Protein AF-A0A9D5JLR9-F1 (afdb_monomer)

Solvent-accessible surface area (backbone atoms only — not comparable to full-atom values): 9724 Å² total; per-residue (Å²): 129,90,72,79,65,44,68,52,80,47,62,41,35,60,45,77,40,74,95,49,73,50,48,48,38,74,47,44,70,32,32,26,27,43,39,32,8,24,32,33,27,11,55,4,11,27,29,30,34,36,58,43,24,14,79,41,60,93,53,70,42,92,80,43,27,48,36,36,24,12,29,40,39,39,22,76,48,34,69,52,40,92,77,28,35,59,69,26,44,50,37,20,46,67,71,28,49,94,35,45,38,73,82,63,64,74,42,51,43,96,75,56,25,49,28,70,49,43,68,69,38,55,35,53,80,64,86,70,75,79,75,60,97,79,59,71,95,60,78,69,57,55,83,82,67,39,78,52,78,47,31,26,52,36,79,40,94,85,65,60,88,65,61,93,76,63,76,74,81,50,93,84,52,69,134

Sequence (175 aa):
VGGGLSNPYIANFTLVGTGDEGPGIRVRDGAIGTWLNGVVTSDGACLDYQPTAGDGIEGLESRSDPEFWSVLFDCAGGLLTSGSDRTTALAAVNSASANNETEEANTLVNGFFRGRAERGVRATPIPLPPPPANAPASPPDTALEGGLDYIGAVENASDTWWQGWTYGLENSDSE

Nearest PDB structures (foldseek):
  4xlc-assembly1_A  TM=4.650E-01  e=6.342E+00  Enterobacteria phage HK620

Secondary structure (DSSP, 8-state):
--PPPB--EEEEEEEEE-SS---SEEEEETB--EEEEEEEEESS-SEEEEEEEETS-SS--TTTS-EEEEEEEEETT-SB-TTS-HHHHHHHHHTSSTT-BSSSPP--BTTTB--HHHHHSPPPPP-PPPPPTT--SPPP-TTTTS---SSSSB-STT--TTTTTSSSSSTT---

Structure (mmCIF, N/CA/C/O backbone):
data_AF-A0A9D5JLR9-F1
#
_entry.id   AF-A0A9D5JLR9-F1
#
loop_
_atom_site.group_PDB
_atom_site.id
_atom_site.type_symbol
_atom_site.label_atom_id
_atom_site.label_alt_id
_atom_site.label_comp_id
_atom_site.label_asym_id
_atom_site.label_entity_id
_atom_site.label_seq_id
_atom_site.pdbx_PDB_ins_code
_atom_site.Cartn_x
_atom_site.Cartn_y
_atom_site.Cartn_z
_atom_site.occupancy
_atom_site.B_iso_or_equiv
_atom_site.auth_seq_id
_atom_site.auth_comp_id
_atom_site.auth_asym_id
_atom_site.auth_atom_id
_atom_site.pdbx_PDB_model_num
ATOM 1 N N . VAL A 1 1 ? 1.151 2.790 -28.818 1.00 41.03 1 VAL A N 1
ATOM 2 C CA . VAL A 1 1 ? -0.319 2.911 -28.970 1.00 41.03 1 VAL A CA 1
ATOM 3 C C . VAL A 1 1 ? -0.789 3.600 -27.705 1.00 41.03 1 VAL A C 1
ATOM 5 O O . VAL A 1 1 ? -0.507 3.072 -26.644 1.00 41.03 1 VAL A O 1
ATOM 8 N N . GLY A 1 2 ? -1.321 4.820 -27.796 1.00 48.53 2 GLY A N 1
ATOM 9 C CA . GLY A 1 2 ? -1.634 5.650 -26.627 1.00 48.53 2 GLY A CA 1
ATOM 10 C C . GLY A 1 2 ? -2.905 5.187 -25.920 1.00 48.53 2 GLY A C 1
ATOM 11 O O . GLY A 1 2 ? -3.985 5.687 -26.225 1.00 48.53 2 GLY A O 1
ATOM 12 N N . GLY A 1 3 ? -2.777 4.221 -25.012 1.00 54.69 3 GLY A N 1
ATOM 13 C CA . GLY A 1 3 ? -3.763 4.019 -23.954 1.00 54.69 3 GLY A CA 1
ATOM 14 C C . GLY A 1 3 ? -3.626 5.163 -22.953 1.00 54.69 3 GLY A C 1
ATOM 15 O O . GLY A 1 3 ? -2.509 5.527 -22.598 1.00 54.69 3 GLY A O 1
ATOM 16 N N . GLY A 1 4 ? -4.736 5.790 -22.564 1.00 66.06 4 GLY A N 1
ATOM 17 C CA . GLY A 1 4 ? -4.697 6.833 -21.541 1.00 66.06 4 GLY A CA 1
ATOM 18 C C . GLY A 1 4 ? -4.132 6.263 -20.243 1.00 66.06 4 GLY A C 1
ATOM 19 O O . GLY A 1 4 ? -4.564 5.195 -19.813 1.00 66.06 4 GLY A O 1
ATOM 20 N N . LEU A 1 5 ? -3.170 6.965 -19.645 1.00 77.31 5 LEU A N 1
ATOM 21 C CA . LEU A 1 5 ? -2.644 6.598 -18.337 1.00 77.31 5 LEU A CA 1
ATOM 22 C C . LEU A 1 5 ? -3.772 6.685 -17.302 1.00 77.31 5 LEU A C 1
ATOM 24 O O . LEU A 1 5 ? -4.541 7.651 -17.272 1.00 77.31 5 LEU A O 1
ATOM 28 N N . SER A 1 6 ? -3.875 5.671 -16.453 1.00 84.75 6 SER A N 1
ATOM 29 C CA . SER A 1 6 ? -4.732 5.694 -15.276 1.00 84.75 6 SER A CA 1
ATOM 30 C C . SER A 1 6 ? -3.991 6.384 -14.133 1.00 84.75 6 SER A C 1
ATOM 32 O O . SER A 1 6 ? -2.947 5.919 -13.685 1.00 84.75 6 SER A O 1
ATOM 34 N N . ASN A 1 7 ? -4.536 7.508 -13.668 1.00 86.00 7 ASN A N 1
ATOM 35 C CA . ASN A 1 7 ? -3.954 8.311 -12.592 1.00 86.00 7 ASN A CA 1
ATOM 36 C C . ASN A 1 7 ? -4.928 8.438 -11.410 1.00 86.00 7 ASN A C 1
ATOM 38 O O . ASN A 1 7 ? -5.525 9.502 -11.216 1.00 86.00 7 ASN A O 1
ATOM 42 N N . PRO A 1 8 ? -5.191 7.342 -10.676 1.00 84.62 8 PRO A N 1
ATOM 43 C CA . PRO A 1 8 ? -5.996 7.424 -9.472 1.00 84.62 8 PRO A CA 1
ATOM 44 C C . PRO A 1 8 ? -5.201 8.074 -8.334 1.00 84.62 8 PRO A C 1
ATOM 46 O O . PRO A 1 8 ? -4.010 7.822 -8.163 1.00 84.62 8 PRO A O 1
ATOM 49 N N . TYR A 1 9 ? -5.905 8.847 -7.513 1.00 84.25 9 TYR A N 1
ATOM 50 C CA . TYR A 1 9 ? -5.461 9.193 -6.169 1.00 84.25 9 TYR A CA 1
ATOM 51 C C . TYR A 1 9 ? -6.180 8.269 -5.197 1.00 84.25 9 TYR A C 1
ATOM 53 O O . TYR A 1 9 ? -7.409 8.273 -5.139 1.00 84.25 9 TYR A O 1
ATOM 61 N N . ILE A 1 10 ? -5.419 7.457 -4.472 1.00 87.56 10 ILE A N 1
ATOM 62 C CA . ILE A 1 10 ? -5.950 6.519 -3.483 1.00 87.56 10 ILE A CA 1
ATOM 63 C C . ILE A 1 10 ? -5.374 6.931 -2.142 1.00 87.56 10 ILE A C 1
ATOM 65 O O . ILE A 1 10 ? -4.158 6.961 -1.983 1.00 87.56 10 ILE A O 1
ATOM 69 N N . ALA A 1 11 ? -6.234 7.276 -1.192 1.00 88.19 11 ALA A N 1
ATOM 70 C CA . ALA A 1 11 ? -5.821 7.748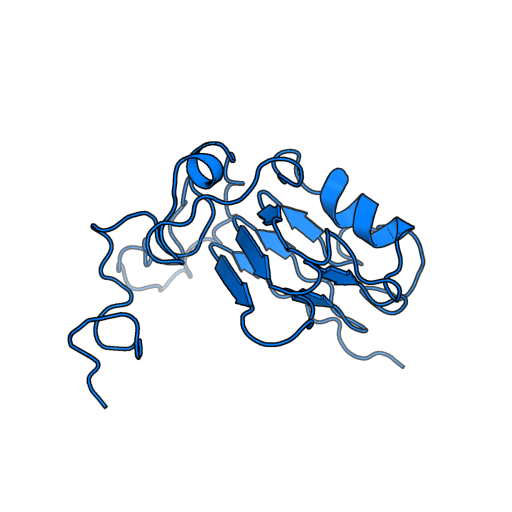 0.118 1.00 88.19 11 ALA A CA 1
ATOM 71 C C . ALA A 1 11 ? -6.560 7.003 1.231 1.00 88.19 11 ALA A C 1
ATOM 73 O O . ALA A 1 11 ? -7.665 6.519 0.998 1.00 88.19 11 ALA A O 1
ATOM 74 N N . ASN A 1 12 ? -5.950 6.925 2.418 1.00 89.31 12 ASN A N 1
ATOM 75 C CA . ASN A 1 12 ? -6.559 6.365 3.630 1.00 89.31 12 ASN A CA 1
ATOM 76 C C . ASN A 1 12 ? -7.120 4.963 3.404 1.00 89.31 12 ASN A C 1
ATOM 78 O O . ASN A 1 12 ? -8.314 4.702 3.512 1.00 89.31 12 ASN A O 1
ATOM 82 N N . PHE A 1 13 ? -6.218 4.050 3.062 1.00 91.81 13 PHE A N 1
ATOM 83 C CA . PHE A 1 13 ? -6.560 2.675 2.735 1.00 91.81 13 PHE A CA 1
ATOM 84 C C . PHE A 1 13 ? -5.894 1.690 3.693 1.00 91.81 13 PHE A C 1
ATOM 86 O O . PHE A 1 13 ? -4.776 1.905 4.156 1.00 91.81 13 PHE A O 1
ATOM 93 N N . THR A 1 14 ? -6.566 0.569 3.935 1.00 94.19 14 THR A N 1
ATOM 94 C CA . THR A 1 14 ? -5.988 -0.609 4.584 1.00 94.19 14 THR A CA 1
ATOM 95 C C . THR A 1 14 ? -6.255 -1.798 3.670 1.00 94.19 14 THR A C 1
ATOM 97 O O . THR A 1 14 ? -7.411 -2.150 3.444 1.00 94.19 14 THR A O 1
ATOM 100 N N . LEU A 1 15 ? -5.200 -2.383 3.105 1.00 95.25 15 LEU A N 1
ATOM 101 C CA . LEU A 1 15 ? -5.278 -3.572 2.258 1.00 95.25 15 LEU A CA 1
ATOM 102 C C . LEU A 1 15 ? -4.748 -4.772 3.036 1.00 95.25 15 LEU A C 1
ATOM 104 O O . LEU A 1 15 ? -3.609 -4.752 3.501 1.00 95.25 15 LEU A O 1
ATOM 108 N N . VAL A 1 16 ? -5.587 -5.798 3.159 1.00 92.88 16 VAL A N 1
ATOM 109 C CA . VAL A 1 16 ? -5.295 -7.033 3.892 1.00 92.88 16 VAL A CA 1
ATOM 110 C C . VAL A 1 16 ? -5.517 -8.211 2.949 1.00 92.88 16 VAL A C 1
ATOM 112 O O . VAL A 1 16 ? -6.652 -8.521 2.592 1.00 92.88 16 VAL A O 1
ATOM 115 N N . GLY A 1 17 ? -4.433 -8.846 2.513 1.00 90.50 17 GLY A N 1
ATOM 116 C CA . GLY A 1 17 ? -4.467 -10.086 1.740 1.00 90.50 17 GLY A CA 1
ATOM 117 C C . GLY A 1 17 ? -4.348 -11.302 2.656 1.00 90.50 17 GLY A C 1
ATOM 118 O O . GLY A 1 17 ? -3.388 -11.398 3.413 1.00 90.50 17 GLY A O 1
ATOM 119 N N . THR A 1 18 ? -5.299 -12.237 2.587 1.00 84.94 18 THR A N 1
ATOM 120 C CA . THR A 1 18 ? -5.230 -13.512 3.326 1.00 84.94 18 THR A CA 1
ATOM 121 C C . THR A 1 18 ? -5.498 -14.687 2.391 1.00 84.94 18 THR A C 1
ATOM 123 O O . THR A 1 18 ? -6.277 -14.563 1.446 1.00 84.94 18 THR A O 1
ATOM 126 N N . GLY A 1 19 ? -4.874 -15.833 2.656 1.00 72.19 19 GLY A N 1
ATOM 127 C CA . GLY A 1 19 ? -5.240 -17.124 2.063 1.00 72.19 19 GLY A CA 1
ATOM 128 C C . GLY A 1 19 ? -4.595 -17.474 0.717 1.00 72.19 19 GLY A C 1
ATOM 129 O O . GLY A 1 19 ? -4.644 -18.643 0.347 1.00 72.19 19 GLY A O 1
ATOM 130 N N . ASP A 1 20 ? -3.945 -16.526 0.037 1.00 72.56 20 ASP A N 1
ATOM 131 C CA . ASP A 1 20 ? -3.171 -16.742 -1.195 1.00 72.56 20 ASP A CA 1
ATOM 132 C C . ASP A 1 20 ? -1.837 -15.970 -1.136 1.00 72.56 20 ASP A C 1
ATOM 134 O O . ASP A 1 20 ? -1.781 -14.853 -0.625 1.00 72.56 20 ASP A O 1
ATOM 138 N N . GLU A 1 21 ? -0.766 -16.501 -1.743 1.00 77.31 21 GLU A N 1
ATOM 139 C CA . GLU A 1 21 ? 0.563 -15.846 -1.830 1.00 77.31 21 GLU A CA 1
ATOM 140 C C . GLU A 1 21 ? 0.596 -14.632 -2.801 1.00 77.31 21 GLU A C 1
ATOM 142 O O . GLU A 1 21 ? 1.652 -14.223 -3.295 1.00 77.31 21 GLU A O 1
ATOM 147 N N . GLY A 1 22 ? -0.565 -14.058 -3.131 1.00 87.56 22 GLY A N 1
ATOM 148 C CA . GLY A 1 22 ? -0.695 -12.923 -4.044 1.00 87.56 22 GLY A CA 1
ATOM 149 C C . GLY A 1 22 ? -0.170 -11.605 -3.454 1.00 87.56 22 GLY A C 1
ATOM 150 O O . GLY A 1 22 ? -0.170 -11.414 -2.235 1.00 87.56 22 GLY A O 1
ATOM 151 N N . PRO A 1 23 ? 0.284 -10.663 -4.304 1.00 93.94 23 PRO A N 1
ATOM 152 C CA . PRO A 1 23 ? 0.782 -9.387 -3.822 1.00 93.94 23 PRO A CA 1
ATOM 153 C C . PRO A 1 23 ? -0.352 -8.510 -3.269 1.00 93.94 23 PRO A C 1
ATOM 155 O O . PRO A 1 23 ? -1.440 -8.492 -3.844 1.00 93.94 23 PRO A O 1
ATOM 158 N N . GLY A 1 24 ? -0.082 -7.737 -2.213 1.00 94.50 24 GLY A N 1
ATOM 159 C CA . GLY A 1 24 ? -1.049 -6.790 -1.637 1.00 94.50 24 GLY A CA 1
ATOM 160 C C . GLY A 1 24 ? -1.495 -5.712 -2.633 1.00 94.50 24 GLY A C 1
ATOM 161 O O . GLY A 1 24 ? -2.673 -5.368 -2.706 1.00 94.50 24 GLY A O 1
ATOM 162 N N . ILE A 1 25 ? -0.568 -5.222 -3.457 1.00 94.75 25 ILE A N 1
ATOM 163 C CA . ILE A 1 25 ? -0.831 -4.316 -4.577 1.00 94.75 25 ILE A CA 1
ATOM 164 C C . ILE A 1 25 ? -0.110 -4.839 -5.813 1.00 94.75 25 ILE A C 1
ATOM 166 O O . ILE A 1 25 ? 1.063 -5.206 -5.768 1.00 94.75 25 ILE A O 1
ATOM 170 N N . ARG A 1 26 ? -0.794 -4.803 -6.955 1.00 94.00 26 ARG A N 1
ATOM 171 C CA . ARG A 1 26 ? -0.196 -5.061 -8.264 1.00 94.00 26 ARG A CA 1
ATOM 172 C C . ARG A 1 26 ? -0.411 -3.866 -9.175 1.00 94.00 26 ARG A C 1
ATOM 174 O O . ARG A 1 26 ? -1.553 -3.562 -9.515 1.00 94.00 26 ARG A O 1
ATOM 181 N N . VAL A 1 27 ? 0.674 -3.234 -9.610 1.00 92.06 27 VAL A N 1
ATOM 182 C CA . VAL A 1 27 ? 0.633 -2.143 -10.595 1.00 92.06 27 VAL A CA 1
ATOM 183 C C . VAL A 1 27 ? 1.032 -2.675 -11.970 1.00 92.06 27 VAL A C 1
ATOM 185 O O . VAL A 1 27 ? 1.955 -3.479 -12.101 1.00 92.06 27 VAL A O 1
ATOM 188 N N . ARG A 1 28 ? 0.266 -2.294 -12.996 1.00 89.25 28 ARG A N 1
ATOM 189 C CA . ARG A 1 28 ? 0.397 -2.769 -14.384 1.00 89.25 28 ARG A CA 1
ATOM 190 C C . ARG A 1 28 ? 0.593 -1.592 -15.338 1.00 89.25 28 ARG A C 1
ATOM 192 O O . ARG A 1 28 ? 0.613 -0.443 -14.909 1.00 89.25 28 ARG A O 1
ATOM 199 N N . ASP A 1 29 ? 0.713 -1.918 -16.622 1.00 86.50 29 ASP A N 1
ATOM 200 C CA . ASP A 1 29 ? 0.878 -0.964 -17.717 1.00 86.50 29 ASP A CA 1
ATOM 201 C C . ASP A 1 29 ? -0.095 0.215 -17.663 1.00 86.50 29 ASP A C 1
ATOM 203 O O . ASP A 1 29 ? -1.304 0.039 -17.476 1.00 86.50 29 ASP A O 1
ATOM 207 N N . GLY A 1 30 ? 0.466 1.417 -17.792 1.00 81.06 30 GLY A N 1
ATOM 208 C CA . GLY A 1 30 ? -0.264 2.676 -17.788 1.00 81.06 30 GLY A CA 1
ATOM 209 C C . GLY A 1 30 ? -0.875 3.085 -16.446 1.00 81.06 30 GLY A C 1
ATOM 210 O O . GLY A 1 30 ? -1.687 4.009 -16.424 1.00 81.06 30 GLY A O 1
ATOM 211 N N . ALA A 1 31 ? -0.556 2.429 -15.327 1.00 88.94 31 ALA A N 1
ATOM 212 C CA . ALA A 1 31 ? -0.916 2.920 -13.996 1.00 88.94 31 ALA A CA 1
ATOM 213 C C . ALA A 1 31 ? 0.134 3.918 -13.509 1.00 88.94 31 ALA A C 1
ATOM 215 O O . ALA A 1 31 ? 1.284 3.532 -13.397 1.00 88.94 31 ALA A O 1
ATOM 216 N N . ILE A 1 32 ? -0.267 5.153 -13.190 1.00 89.31 32 ILE A N 1
ATOM 217 C CA . ILE A 1 32 ? 0.582 6.237 -12.643 1.00 89.31 32 ILE A CA 1
ATOM 218 C C . ILE A 1 32 ? 0.007 6.815 -11.342 1.00 89.31 32 ILE A C 1
ATOM 220 O O . ILE A 1 32 ? 0.164 7.991 -11.026 1.00 89.31 32 ILE A O 1
ATOM 224 N N . GLY A 1 33 ? -0.770 6.000 -10.629 1.00 86.69 33 GLY A N 1
ATOM 225 C CA . GLY A 1 33 ? -1.529 6.446 -9.467 1.00 86.69 33 GLY A CA 1
ATOM 226 C C . GLY A 1 33 ? -0.658 6.847 -8.282 1.00 86.69 33 GLY A C 1
ATOM 227 O O . GLY A 1 33 ? 0.404 6.272 -8.042 1.00 86.69 33 GLY A O 1
ATOM 228 N N . THR A 1 34 ? -1.157 7.800 -7.501 1.00 88.38 34 THR A N 1
ATOM 229 C CA . THR A 1 34 ? -0.567 8.196 -6.220 1.00 88.38 34 THR A CA 1
ATOM 230 C C . THR A 1 34 ? -1.319 7.518 -5.076 1.00 88.38 34 THR A C 1
ATOM 232 O O . THR A 1 34 ? -2.536 7.677 -4.946 1.00 88.38 34 THR A O 1
ATOM 235 N N . TRP A 1 35 ? -0.589 6.790 -4.232 1.00 91.62 35 TRP A N 1
ATOM 236 C CA . TRP A 1 35 ? -1.119 6.063 -3.078 1.00 91.62 35 TRP A CA 1
ATOM 237 C C . TRP A 1 35 ? -0.656 6.732 -1.786 1.00 91.62 35 TRP A C 1
ATOM 239 O O . TRP A 1 35 ? 0.541 6.856 -1.546 1.00 91.62 35 TRP A O 1
ATOM 249 N N . LEU A 1 36 ? -1.595 7.170 -0.954 1.00 90.56 36 LEU A N 1
ATOM 250 C CA . LEU A 1 36 ? -1.354 8.019 0.209 1.00 90.56 36 LEU A CA 1
ATOM 251 C C . LEU A 1 36 ? -1.905 7.372 1.481 1.00 90.56 36 LEU A C 1
ATOM 253 O O . LEU A 1 36 ? -3.008 6.830 1.479 1.00 90.56 36 LEU A O 1
ATOM 257 N N . ASN A 1 37 ? -1.194 7.522 2.596 1.00 92.81 37 ASN A N 1
ATOM 258 C CA . ASN A 1 37 ? -1.715 7.252 3.941 1.00 92.81 37 ASN A CA 1
ATOM 259 C C . ASN A 1 37 ? -2.284 5.837 4.100 1.00 92.81 37 ASN A C 1
ATOM 261 O O . ASN A 1 37 ? -3.441 5.656 4.483 1.00 92.81 37 ASN A O 1
ATOM 265 N N . GLY A 1 38 ? -1.483 4.833 3.767 1.00 94.44 38 GLY A N 1
ATOM 266 C CA . GLY A 1 38 ? -1.942 3.456 3.626 1.00 94.44 38 GLY A CA 1
ATOM 267 C C . GLY A 1 38 ? -1.351 2.477 4.630 1.00 94.44 38 GLY A C 1
ATOM 268 O O . GLY A 1 38 ? -0.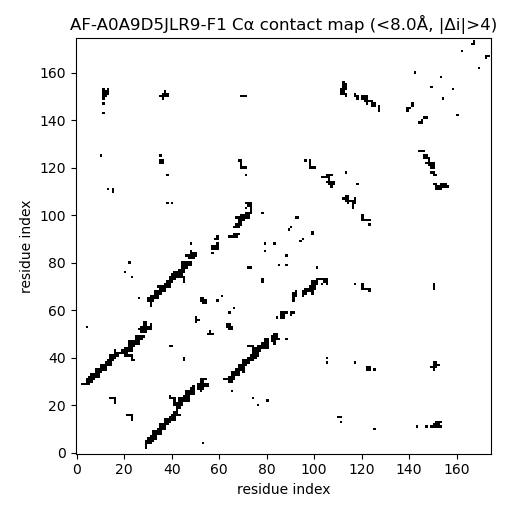282 2.709 5.188 1.00 94.44 38 GLY A O 1
ATOM 269 N N . VAL A 1 39 ? -2.011 1.334 4.785 1.00 97.38 39 VAL A N 1
ATOM 270 C CA . VAL A 1 39 ? -1.426 0.114 5.358 1.00 97.38 39 VAL A CA 1
ATOM 271 C C . VAL A 1 39 ? -1.605 -1.017 4.351 1.00 97.38 39 VAL A C 1
ATOM 273 O O . VAL A 1 39 ? -2.702 -1.203 3.821 1.00 97.38 39 VAL A O 1
ATOM 276 N N . VAL A 1 40 ? -0.540 -1.767 4.081 1.00 97.44 40 VAL A N 1
ATOM 277 C CA . VAL A 1 40 ? -0.555 -2.948 3.212 1.00 97.44 40 VAL A CA 1
ATOM 278 C C . VAL A 1 40 ? 0.014 -4.124 3.984 1.00 97.44 40 VAL A C 1
ATOM 280 O O . VAL A 1 40 ? 1.181 -4.113 4.373 1.00 97.44 40 VAL A O 1
ATOM 283 N N . THR A 1 41 ? -0.806 -5.154 4.153 1.00 96.06 41 THR A N 1
ATOM 284 C CA . THR A 1 41 ? -0.381 -6.450 4.672 1.00 96.06 41 THR A CA 1
ATOM 285 C C . THR A 1 41 ? -0.941 -7.572 3.807 1.00 96.06 41 THR A C 1
ATOM 287 O O . THR A 1 41 ? -2.044 -7.473 3.267 1.00 96.06 41 THR A O 1
ATOM 290 N N . SER A 1 42 ? -0.150 -8.618 3.595 1.00 95.19 42 SER A N 1
ATOM 291 C CA . SER A 1 42 ? -0.531 -9.779 2.792 1.00 95.19 42 SER A CA 1
ATOM 292 C C . SER A 1 42 ? 0.276 -11.005 3.212 1.00 95.19 42 SER A C 1
ATOM 294 O O . SER A 1 42 ? 1.439 -10.869 3.602 1.00 95.19 42 SER A O 1
ATOM 296 N N . ASP A 1 43 ? -0.298 -12.198 3.053 1.00 95.19 43 ASP A N 1
ATOM 297 C CA . ASP A 1 43 ? 0.451 -13.462 3.114 1.00 95.19 43 ASP A CA 1
ATOM 298 C C . ASP A 1 43 ? 1.504 -13.561 1.983 1.00 95.19 43 ASP A C 1
ATOM 300 O O . ASP A 1 43 ? 2.520 -14.243 2.118 1.00 95.19 43 ASP A O 1
ATOM 304 N N . GLY A 1 44 ? 1.291 -12.853 0.867 1.00 94.94 44 GLY A N 1
ATOM 305 C CA . GLY A 1 44 ? 2.254 -12.696 -0.226 1.00 94.94 44 GLY A CA 1
ATOM 306 C C . GLY A 1 44 ? 3.192 -11.495 -0.059 1.00 94.94 44 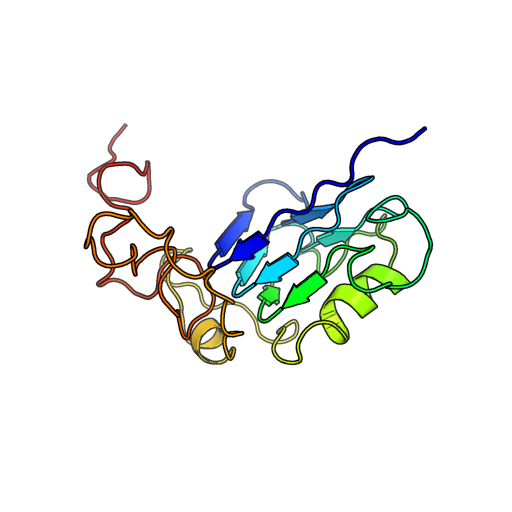GLY A C 1
ATOM 307 O O . GLY A 1 44 ? 3.409 -10.986 1.038 1.00 94.94 44 GLY A O 1
ATOM 308 N N . ALA A 1 45 ? 3.783 -11.026 -1.162 1.00 96.50 45 ALA A N 1
ATOM 309 C CA . ALA A 1 45 ? 4.582 -9.797 -1.144 1.00 96.50 45 ALA A CA 1
ATOM 310 C C . ALA A 1 45 ? 3.693 -8.543 -1.032 1.00 96.50 45 ALA A C 1
ATOM 312 O O . ALA A 1 45 ? 2.507 -8.586 -1.346 1.00 96.50 45 ALA A O 1
ATOM 313 N N . CYS A 1 46 ? 4.242 -7.391 -0.657 1.00 97.06 46 CYS A N 1
ATOM 314 C CA . CYS A 1 46 ? 3.448 -6.163 -0.631 1.00 97.06 46 CYS A CA 1
ATOM 315 C C . CYS A 1 46 ? 3.155 -5.623 -2.029 1.00 97.06 46 CYS A C 1
ATOM 317 O O . CYS A 1 46 ? 2.015 -5.265 -2.314 1.00 97.06 46 CYS A O 1
ATOM 319 N N . LEU A 1 47 ? 4.160 -5.586 -2.904 1.00 96.00 47 LEU A N 1
ATOM 320 C CA . LEU A 1 47 ? 4.048 -4.993 -4.231 1.00 96.00 47 LEU A CA 1
ATOM 321 C C . LEU A 1 47 ? 4.497 -5.962 -5.328 1.00 96.00 47 LEU A C 1
ATOM 323 O O . LEU A 1 47 ? 5.595 -6.523 -5.310 1.00 96.00 47 LEU A O 1
ATOM 327 N N . ASP A 1 48 ? 3.674 -6.068 -6.359 1.00 95.88 48 ASP A N 1
ATOM 328 C CA . ASP A 1 48 ? 4.083 -6.512 -7.682 1.00 95.88 48 ASP A CA 1
ATOM 329 C C . ASP A 1 48 ? 4.092 -5.308 -8.623 1.00 95.88 48 ASP A C 1
ATOM 331 O O . ASP A 1 48 ? 3.050 -4.867 -9.121 1.00 95.88 48 ASP A O 1
ATOM 335 N N . TYR A 1 49 ? 5.286 -4.751 -8.804 1.00 95.31 49 TYR A N 1
ATOM 336 C CA . TYR A 1 49 ? 5.523 -3.574 -9.621 1.00 95.31 49 TYR A CA 1
ATOM 337 C C . TYR A 1 49 ? 6.016 -4.015 -10.988 1.00 95.31 49 TYR A C 1
ATOM 339 O O . TYR A 1 49 ? 7.201 -4.281 -11.168 1.00 95.31 49 TYR A O 1
ATOM 347 N N . GLN A 1 50 ? 5.105 -4.164 -11.944 1.00 94.81 50 GLN A N 1
ATOM 348 C CA . GLN A 1 50 ? 5.459 -4.740 -13.238 1.00 94.81 50 GLN A CA 1
ATOM 349 C C . GLN A 1 50 ? 6.482 -3.863 -13.980 1.00 94.81 50 GLN A C 1
ATOM 351 O O . GLN A 1 50 ? 6.373 -2.644 -13.908 1.00 94.81 50 GLN A O 1
ATOM 356 N N . PRO A 1 51 ? 7.408 -4.441 -14.768 1.00 91.31 51 PRO A N 1
ATOM 357 C CA . PRO A 1 51 ? 8.350 -3.665 -15.587 1.00 91.31 51 PRO A CA 1
ATOM 358 C C . PRO A 1 51 ? 7.699 -2.752 -16.626 1.00 91.31 51 PRO A C 1
ATOM 360 O O . PRO A 1 51 ? 8.354 -1.897 -17.203 1.00 91.31 51 PRO A O 1
ATOM 363 N N . THR A 1 52 ? 6.415 -2.966 -16.907 1.00 88.75 52 THR A N 1
ATOM 364 C CA . THR A 1 52 ? 5.628 -2.101 -17.784 1.00 88.75 52 THR A CA 1
ATOM 365 C C . THR A 1 52 ? 4.815 -1.070 -17.010 1.00 88.75 52 THR A C 1
ATOM 367 O O . THR A 1 52 ? 4.041 -0.369 -17.637 1.00 88.75 52 THR A O 1
ATOM 370 N N . ALA A 1 53 ? 4.862 -1.037 -15.675 1.00 89.25 53 ALA A N 1
ATOM 371 C CA . ALA A 1 53 ? 4.109 -0.059 -14.896 1.00 89.25 53 ALA A CA 1
ATOM 372 C C . ALA A 1 53 ? 4.527 1.370 -15.264 1.00 89.25 53 ALA A C 1
ATOM 374 O O . ALA A 1 53 ? 5.617 1.584 -15.786 1.00 89.25 53 ALA A O 1
ATOM 375 N N . GLY A 1 54 ? 3.626 2.322 -15.023 1.00 88.31 54 GLY A N 1
ATOM 376 C CA . GLY A 1 54 ? 3.859 3.709 -15.385 1.00 88.31 54 GLY A CA 1
ATOM 377 C C . GLY A 1 54 ? 3.999 3.920 -16.886 1.00 88.31 54 GLY A C 1
ATOM 378 O O . GLY A 1 54 ? 3.088 3.588 -17.654 1.00 88.31 54 GLY A O 1
ATOM 379 N N . ASP A 1 55 ? 5.131 4.488 -17.284 1.00 88.69 55 ASP A N 1
ATOM 380 C CA . ASP A 1 55 ? 5.517 4.706 -18.677 1.00 88.69 55 ASP A CA 1
ATOM 381 C C . ASP A 1 55 ? 6.254 3.504 -19.305 1.00 88.69 55 ASP A C 1
ATOM 383 O O . ASP A 1 55 ? 6.523 3.500 -20.513 1.00 88.69 55 ASP A O 1
ATOM 387 N N . GLY A 1 56 ? 6.527 2.465 -18.508 1.00 87.75 56 GLY A N 1
ATOM 388 C CA . GLY A 1 56 ? 7.223 1.249 -18.915 1.00 87.75 56 GLY A CA 1
ATOM 389 C C . GLY A 1 56 ? 8.728 1.426 -19.127 1.00 87.75 56 GLY A C 1
ATOM 390 O O . GLY A 1 56 ? 9.334 0.628 -19.853 1.00 87.75 56 GLY A O 1
ATOM 391 N N . ILE A 1 57 ? 9.324 2.469 -18.548 1.00 88.44 57 ILE A N 1
ATOM 392 C CA . ILE A 1 57 ? 10.760 2.746 -18.564 1.00 88.44 57 ILE A CA 1
ATOM 393 C C . ILE A 1 57 ? 11.331 2.457 -17.168 1.00 88.44 57 ILE A C 1
ATOM 395 O O . ILE A 1 57 ? 10.744 2.804 -16.153 1.00 88.44 57 ILE A O 1
ATOM 399 N N . GLU A 1 58 ? 12.493 1.798 -17.101 1.00 89.62 58 GLU A N 1
ATOM 400 C CA . GLU A 1 58 ? 13.161 1.573 -15.813 1.00 89.62 58 GLU A CA 1
ATOM 401 C C . GLU A 1 58 ? 13.664 2.904 -15.229 1.00 89.62 58 GLU A C 1
ATOM 403 O O . GLU A 1 58 ? 14.417 3.641 -15.874 1.00 89.62 58 GLU A O 1
ATOM 408 N N . GLY A 1 59 ? 13.329 3.142 -13.964 1.00 89.81 59 GLY A N 1
ATOM 409 C CA . GLY A 1 59 ? 13.689 4.321 -13.192 1.00 89.81 59 GLY A CA 1
ATOM 410 C C . GLY A 1 59 ? 12.472 5.189 -12.904 1.00 89.81 59 GLY A C 1
ATOM 411 O O . GLY A 1 59 ? 11.743 5.549 -13.811 1.00 89.81 59 GLY A O 1
ATOM 412 N N . LEU A 1 60 ? 12.299 5.568 -11.634 1.00 90.31 60 LEU A N 1
ATOM 413 C CA . LEU A 1 60 ? 11.149 6.365 -11.215 1.00 90.31 60 LEU A CA 1
ATOM 414 C C . LEU A 1 60 ? 11.167 7.764 -11.850 1.00 90.31 60 LEU A C 1
ATOM 416 O O . LEU A 1 60 ? 12.058 8.570 -11.555 1.00 90.31 60 LEU A O 1
ATOM 420 N N . GLU A 1 61 ? 10.127 8.089 -12.609 1.00 89.31 61 GLU A N 1
ATOM 421 C CA . GLU A 1 61 ? 9.807 9.432 -13.073 1.00 89.31 61 GLU A CA 1
ATOM 422 C C . GLU A 1 61 ? 8.504 9.933 -12.434 1.00 89.31 61 GLU A C 1
ATOM 424 O O . GLU A 1 61 ? 7.421 9.354 -12.555 1.00 89.31 61 GLU A O 1
ATOM 429 N N . SER A 1 62 ? 8.598 11.071 -11.740 1.00 82.56 62 SER A N 1
ATOM 430 C CA . SER A 1 62 ? 7.446 11.607 -11.021 1.00 82.56 62 SER A CA 1
ATOM 431 C C . SER A 1 62 ? 6.305 11.960 -11.970 1.00 82.56 62 SER A C 1
ATOM 433 O O . SER A 1 62 ? 6.507 12.660 -12.963 1.00 82.56 62 SER A O 1
ATOM 435 N N . ARG A 1 63 ? 5.089 11.527 -11.615 1.00 80.88 63 ARG A N 1
ATOM 436 C CA . ARG A 1 63 ? 3.855 11.618 -12.426 1.00 80.88 63 ARG A CA 1
ATOM 437 C C . ARG A 1 63 ? 3.824 10.755 -13.690 1.00 80.88 63 ARG A C 1
ATOM 439 O O . ARG A 1 63 ? 2.800 10.771 -14.373 1.00 80.88 63 ARG A O 1
ATOM 446 N N . SER A 1 64 ? 4.891 10.025 -13.980 1.00 88.31 64 SER A N 1
ATOM 447 C CA . SER A 1 64 ? 4.944 9.022 -15.047 1.00 88.31 64 SER A CA 1
ATOM 448 C C . SER A 1 64 ? 4.902 7.604 -14.485 1.00 88.31 64 SER A C 1
ATOM 450 O O . SER A 1 64 ? 4.586 6.683 -15.227 1.00 88.31 64 SER A O 1
ATOM 452 N N . ASP A 1 65 ? 5.099 7.456 -13.173 1.00 91.12 65 ASP A N 1
ATOM 453 C CA . ASP A 1 65 ? 5.095 6.189 -12.454 1.00 91.12 65 ASP A CA 1
ATOM 454 C C . ASP A 1 65 ? 4.206 6.203 -11.203 1.00 91.12 65 ASP A C 1
ATOM 456 O O . ASP A 1 65 ? 3.954 7.263 -10.622 1.00 91.12 65 ASP A O 1
ATOM 460 N N . PRO A 1 66 ? 3.746 5.025 -10.738 1.00 91.25 66 PRO A N 1
ATOM 461 C CA . PRO A 1 66 ? 3.123 4.878 -9.433 1.00 91.25 66 PRO A CA 1
ATOM 462 C C . PRO A 1 66 ? 4.048 5.303 -8.2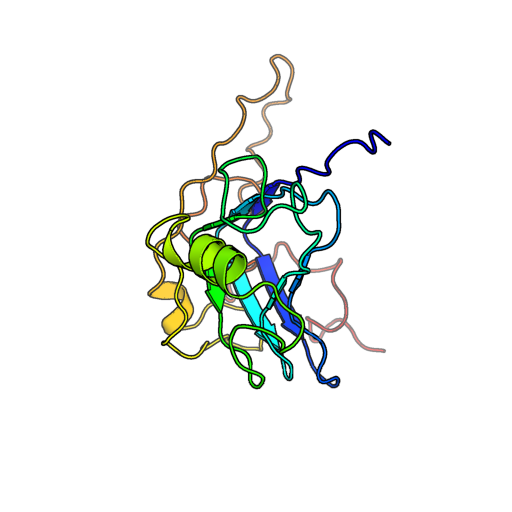96 1.00 91.25 66 PRO A C 1
ATOM 464 O O . PRO A 1 66 ? 5.198 4.867 -8.220 1.00 91.25 66 PRO A O 1
ATOM 467 N N . GLU A 1 67 ? 3.498 6.063 -7.353 1.00 90.94 67 GLU A N 1
ATOM 468 C CA . GLU A 1 67 ? 4.209 6.545 -6.170 1.00 90.94 67 GLU A CA 1
ATOM 469 C C . GLU A 1 67 ? 3.433 6.208 -4.886 1.00 90.94 67 GLU A C 1
ATOM 471 O O . GLU A 1 67 ? 2.198 6.255 -4.862 1.00 90.94 67 GLU A O 1
ATOM 476 N N . PHE A 1 68 ? 4.158 5.921 -3.798 1.00 93.62 68 PHE A N 1
ATOM 477 C CA . PHE A 1 68 ? 3.593 5.575 -2.487 1.00 93.62 68 PHE A CA 1
ATOM 478 C C . PHE A 1 68 ? 4.068 6.560 -1.424 1.00 93.62 68 PHE A C 1
ATOM 480 O O . PHE A 1 68 ? 5.252 6.862 -1.354 1.00 93.62 68 PHE A O 1
ATOM 487 N N . TRP A 1 69 ? 3.152 7.105 -0.628 1.00 92.81 69 TRP A N 1
ATOM 488 C CA . TRP A 1 69 ? 3.426 8.213 0.280 1.00 92.81 69 TRP A CA 1
ATOM 489 C C . TRP A 1 69 ? 2.783 7.945 1.646 1.00 92.81 69 TRP A C 1
ATOM 491 O O . TRP A 1 69 ? 1.559 7.888 1.755 1.00 92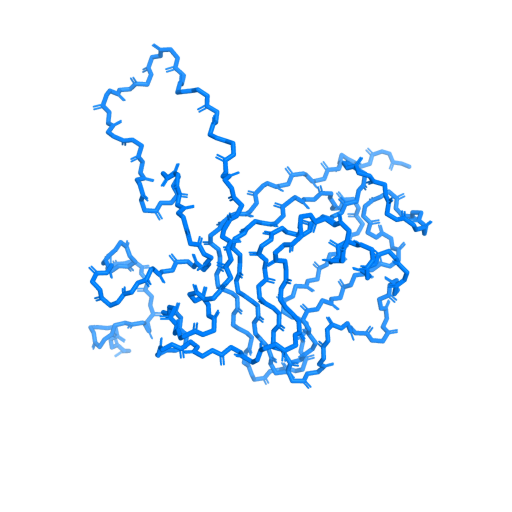.81 69 TRP A O 1
ATOM 501 N N . SER A 1 70 ? 3.588 7.844 2.708 1.00 94.25 70 SER A N 1
ATOM 502 C CA . SER A 1 70 ? 3.109 7.481 4.054 1.00 94.25 70 SER A CA 1
ATOM 503 C C . SER A 1 70 ? 2.337 6.154 4.075 1.00 94.25 70 SER A C 1
ATOM 505 O O . SER A 1 70 ? 1.180 6.101 4.490 1.00 94.25 70 SER A O 1
ATOM 507 N N . VAL A 1 71 ? 2.955 5.083 3.590 1.00 95.88 71 VAL A N 1
ATOM 508 C CA . VAL A 1 71 ? 2.392 3.732 3.562 1.00 95.88 71 VAL A CA 1
ATOM 509 C C . VAL A 1 71 ? 3.235 2.804 4.433 1.00 95.88 71 VAL A C 1
ATOM 511 O O . VAL A 1 71 ? 4.455 2.755 4.277 1.00 95.88 71 VAL A O 1
ATOM 514 N N . LEU A 1 72 ? 2.583 2.073 5.338 1.00 97.50 72 LEU A N 1
ATOM 515 C CA . LEU A 1 72 ? 3.197 0.973 6.084 1.00 97.50 72 LEU A CA 1
ATOM 516 C C . LEU A 1 72 ? 3.059 -0.317 5.273 1.00 97.50 72 LEU A C 1
ATOM 518 O O . LEU A 1 72 ? 1.942 -0.731 4.956 1.00 97.50 72 LEU A O 1
ATOM 522 N N . PHE A 1 73 ? 4.185 -0.941 4.946 1.00 97.50 73 PHE A N 1
ATOM 523 C CA . PHE A 1 73 ? 4.275 -2.198 4.212 1.00 97.50 73 PHE A CA 1
ATOM 524 C C . PHE A 1 73 ? 4.788 -3.308 5.126 1.00 97.50 73 PHE A C 1
ATOM 526 O O . PHE A 1 73 ? 5.957 -3.305 5.505 1.00 97.50 73 PHE A O 1
ATOM 533 N N . ASP A 1 74 ? 3.938 -4.286 5.423 1.00 97.19 74 ASP A N 1
ATOM 534 C CA . ASP A 1 74 ? 4.320 -5.462 6.203 1.00 97.19 74 ASP A CA 1
ATOM 535 C C . ASP A 1 74 ? 3.622 -6.714 5.668 1.00 97.19 74 ASP A C 1
ATOM 537 O O . ASP A 1 74 ? 2.476 -7.018 6.011 1.00 97.19 74 ASP A O 1
ATOM 541 N N . CYS A 1 75 ? 4.314 -7.427 4.781 1.00 97.06 75 CYS A N 1
ATOM 542 C CA . CYS A 1 75 ? 3.785 -8.604 4.103 1.00 97.06 75 CYS A CA 1
ATOM 543 C C . CYS A 1 75 ? 4.759 -9.776 4.221 1.00 97.06 75 CYS A C 1
ATOM 545 O O . CYS A 1 75 ? 5.977 -9.601 4.114 1.00 97.06 75 CYS A O 1
ATOM 547 N N . ALA A 1 76 ? 4.228 -10.984 4.403 1.00 95.25 76 ALA A N 1
ATOM 548 C CA . ALA A 1 76 ? 5.026 -12.170 4.709 1.00 95.25 76 ALA A CA 1
ATOM 549 C C . ALA A 1 76 ? 5.958 -12.585 3.553 1.00 95.25 76 ALA A C 1
ATOM 5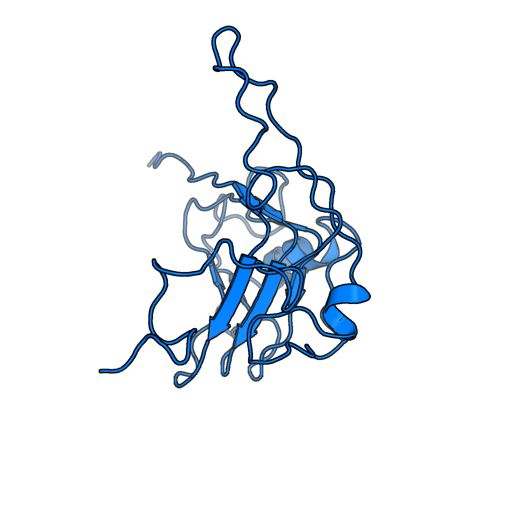51 O O . ALA A 1 76 ? 7.063 -13.075 3.791 1.00 95.25 76 ALA A O 1
ATOM 552 N N . GLY A 1 77 ? 5.566 -12.320 2.304 1.00 94.38 77 GLY A N 1
ATOM 553 C CA . GLY A 1 77 ? 6.400 -12.499 1.110 1.00 94.38 77 GLY A CA 1
ATOM 554 C C . GLY A 1 77 ? 7.434 -11.386 0.880 1.00 94.38 77 GLY A C 1
ATOM 555 O O . GLY A 1 77 ? 8.119 -11.392 -0.143 1.00 94.38 77 GLY A O 1
ATOM 556 N N . GLY A 1 78 ? 7.555 -10.431 1.807 1.00 95.62 78 GLY A N 1
ATOM 557 C CA . GLY A 1 78 ? 8.447 -9.276 1.719 1.00 95.62 78 GLY A CA 1
ATOM 558 C C . GLY A 1 78 ? 7.882 -8.125 0.882 1.00 95.62 78 GLY A C 1
ATOM 559 O O . GLY A 1 78 ? 6.741 -8.147 0.428 1.00 95.62 78 GLY A O 1
ATOM 560 N N . LEU A 1 79 ? 8.691 -7.084 0.661 1.00 96.25 79 LEU A N 1
ATOM 561 C CA . LEU A 1 79 ? 8.219 -5.859 0.004 1.00 96.25 79 LEU A CA 1
ATOM 562 C C . LEU A 1 79 ? 7.824 -6.069 -1.468 1.00 96.25 79 LEU A C 1
ATOM 564 O O . LEU A 1 79 ? 6.818 -5.524 -1.909 1.00 96.25 79 LEU A O 1
ATOM 568 N N . LEU A 1 80 ? 8.605 -6.837 -2.235 1.00 97.06 80 LEU A N 1
ATOM 569 C CA . LEU A 1 80 ? 8.449 -6.964 -3.688 1.00 97.06 80 LEU A CA 1
ATOM 570 C C . LEU A 1 80 ? 8.367 -8.427 -4.123 1.00 97.06 80 LEU A C 1
ATOM 572 O O . LEU A 1 80 ? 9.138 -9.256 -3.638 1.00 97.06 80 LEU A O 1
ATOM 576 N N . THR A 1 81 ? 7.529 -8.725 -5.117 1.00 96.19 81 THR A N 1
ATOM 577 C CA . THR A 1 81 ? 7.612 -10.008 -5.834 1.00 96.19 81 THR A CA 1
ATOM 578 C C . THR A 1 81 ? 8.910 -10.127 -6.644 1.00 96.19 81 THR A C 1
ATOM 580 O O . THR A 1 81 ? 9.559 -9.131 -6.971 1.00 96.19 81 THR A O 1
ATOM 583 N N . SER A 1 82 ? 9.275 -11.353 -7.030 1.00 93.75 82 SER A N 1
ATOM 584 C CA . SER A 1 82 ? 10.451 -11.619 -7.875 1.00 93.75 82 SER A CA 1
ATOM 585 C C . SER A 1 82 ? 10.321 -11.109 -9.315 1.00 93.75 82 SER A C 1
ATOM 587 O O . SER A 1 82 ? 11.337 -10.943 -9.984 1.00 93.75 82 SER A O 1
ATOM 589 N N . GLY A 1 83 ? 9.094 -10.876 -9.795 1.00 92.56 83 GLY A N 1
ATOM 590 C CA . GLY A 1 83 ? 8.815 -10.352 -11.134 1.00 92.56 83 GLY A CA 1
ATOM 591 C C . GLY A 1 83 ? 8.775 -8.826 -11.216 1.00 92.56 83 GLY A C 1
ATOM 592 O O . GLY A 1 83 ? 8.568 -8.300 -12.308 1.00 92.56 83 GLY A O 1
ATOM 593 N N . SER A 1 84 ? 8.948 -8.127 -10.090 1.00 95.94 84 SER A N 1
ATOM 594 C CA . SER A 1 84 ? 8.892 -6.669 -10.048 1.00 95.94 84 SER A CA 1
ATOM 595 C C . SER A 1 84 ? 10.117 -6.027 -10.713 1.00 95.94 84 SER A C 1
ATOM 597 O O . SER A 1 84 ? 11.239 -6.516 -10.561 1.00 95.94 84 SER A O 1
ATOM 599 N N . ASP A 1 85 ? 9.933 -4.866 -11.344 1.00 95.44 85 ASP A N 1
ATOM 600 C CA . ASP A 1 85 ? 11.027 -3.921 -11.572 1.00 95.44 85 ASP A CA 1
ATOM 601 C C . ASP A 1 85 ? 11.493 -3.376 -10.220 1.00 95.44 85 ASP A C 1
ATOM 603 O O . ASP A 1 85 ? 10.885 -2.499 -9.604 1.00 95.44 85 ASP A O 1
ATOM 607 N N . ARG A 1 86 ? 12.583 -3.962 -9.726 1.00 95.00 86 ARG A N 1
ATOM 608 C CA . ARG A 1 86 ? 13.112 -3.673 -8.398 1.00 95.00 86 ARG A CA 1
ATOM 609 C C . ARG A 1 86 ? 13.657 -2.253 -8.285 1.00 95.00 86 ARG A C 1
ATOM 611 O O . ARG A 1 86 ? 13.527 -1.667 -7.212 1.00 95.00 86 ARG A O 1
ATOM 618 N N . THR A 1 87 ? 14.285 -1.727 -9.333 1.00 93.56 87 THR A N 1
ATOM 619 C CA . THR A 1 87 ? 14.913 -0.400 -9.296 1.00 93.56 87 THR A CA 1
ATOM 620 C C . THR A 1 87 ? 13.835 0.663 -9.131 1.00 93.56 87 THR A C 1
ATOM 622 O O . THR A 1 87 ? 13.878 1.450 -8.180 1.00 93.56 87 THR A O 1
ATOM 625 N N . THR A 1 88 ? 12.824 0.620 -9.998 1.00 93.94 88 THR A N 1
ATOM 626 C CA . THR A 1 88 ? 11.714 1.578 -10.004 1.00 93.94 88 THR A CA 1
ATOM 627 C C . THR A 1 88 ? 10.848 1.42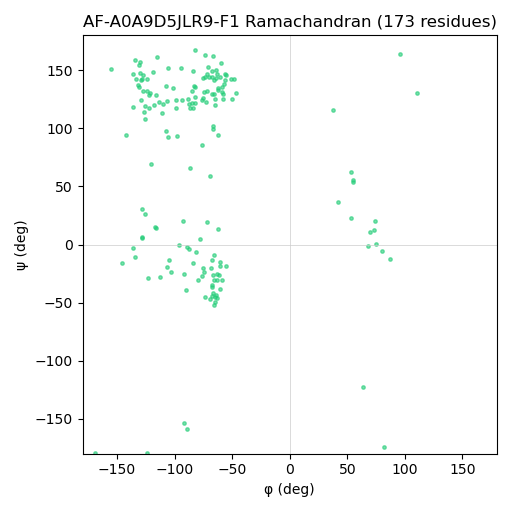5 -8.763 1.00 93.94 88 THR A C 1
ATOM 629 O O . THR A 1 88 ? 10.565 2.415 -8.096 1.00 93.94 88 THR A O 1
ATOM 632 N N . ALA A 1 89 ? 10.515 0.195 -8.355 1.00 94.38 89 ALA A N 1
ATOM 633 C CA . ALA A 1 89 ? 9.683 -0.033 -7.174 1.00 94.38 89 ALA A CA 1
ATOM 634 C C . ALA A 1 89 ? 10.340 0.448 -5.873 1.00 94.38 89 ALA A C 1
ATOM 636 O O . ALA A 1 89 ? 9.688 1.078 -5.042 1.00 94.38 89 ALA A O 1
ATOM 637 N N . LEU A 1 90 ? 11.638 0.183 -5.681 1.00 94.19 90 LEU A N 1
ATOM 638 C CA . LEU A 1 90 ? 12.346 0.674 -4.497 1.00 94.19 90 LEU A CA 1
ATOM 639 C C . LEU A 1 90 ? 12.473 2.195 -4.516 1.00 94.19 90 LEU A C 1
ATOM 641 O O . LEU A 1 90 ? 12.392 2.808 -3.457 1.00 94.19 90 LEU A O 1
ATOM 645 N N . ALA A 1 91 ? 12.640 2.817 -5.683 1.00 93.00 91 ALA A N 1
ATOM 646 C CA . ALA A 1 91 ? 12.569 4.268 -5.785 1.00 93.00 91 ALA A CA 1
ATOM 647 C C . ALA A 1 91 ? 11.151 4.775 -5.455 1.00 93.00 91 ALA A C 1
ATOM 649 O O . ALA A 1 91 ? 11.020 5.688 -4.643 1.00 93.00 91 ALA A O 1
ATOM 650 N N . ALA A 1 92 ? 10.095 4.151 -5.980 1.00 92.44 92 ALA A N 1
ATOM 651 C CA . ALA A 1 92 ? 8.698 4.508 -5.717 1.00 92.44 92 ALA A CA 1
ATOM 652 C C . ALA A 1 92 ? 8.321 4.426 -4.230 1.00 92.44 92 ALA A C 1
ATOM 654 O O . ALA A 1 92 ? 7.461 5.176 -3.781 1.00 92.44 92 ALA A O 1
ATOM 655 N N . VAL A 1 93 ? 8.957 3.530 -3.468 1.00 93.75 93 VAL A N 1
ATOM 656 C CA . VAL A 1 93 ? 8.746 3.388 -2.018 1.00 93.75 93 VAL A CA 1
ATOM 657 C C . VAL A 1 93 ? 9.706 4.263 -1.203 1.00 93.75 93 VAL A C 1
ATOM 659 O O . VAL A 1 93 ? 9.298 4.843 -0.205 1.00 93.75 93 VAL A O 1
ATOM 662 N N . ASN A 1 94 ? 10.975 4.401 -1.592 1.00 88.69 94 ASN A N 1
ATOM 663 C CA . ASN A 1 94 ? 11.971 5.096 -0.761 1.00 88.69 94 ASN A CA 1
ATOM 664 C C . ASN A 1 94 ? 12.111 6.592 -1.070 1.00 88.69 94 ASN A C 1
ATOM 666 O O . ASN A 1 94 ? 12.582 7.349 -0.224 1.00 88.69 94 ASN A O 1
ATOM 670 N N . SER A 1 95 ? 11.777 7.018 -2.290 1.00 75.31 95 SER A N 1
ATOM 671 C CA . SER A 1 95 ? 11.979 8.401 -2.748 1.00 75.31 95 SER A CA 1
ATOM 672 C C . SER A 1 95 ? 10.688 9.217 -2.839 1.00 75.31 95 SER A C 1
ATOM 674 O O . SER A 1 95 ? 10.746 10.446 -2.784 1.00 75.31 95 SER A O 1
ATOM 676 N N . ALA A 1 96 ? 9.529 8.560 -2.896 1.00 61.44 96 ALA A N 1
ATOM 677 C CA . ALA A 1 96 ? 8.227 9.205 -2.798 1.00 61.44 96 ALA A CA 1
ATOM 678 C C . ALA A 1 96 ? 7.829 9.334 -1.313 1.00 61.44 96 ALA A C 1
ATOM 680 O O . ALA A 1 96 ? 7.743 8.335 -0.618 1.00 61.44 96 ALA A O 1
ATOM 681 N N . SER A 1 97 ? 7.671 10.571 -0.819 1.00 63.00 97 SER A N 1
ATOM 682 C CA . SER A 1 97 ? 7.356 10.978 0.573 1.00 63.00 97 SER A CA 1
ATOM 683 C C . SER A 1 97 ? 8.003 10.172 1.715 1.00 63.00 97 SER A C 1
ATOM 685 O O . SER A 1 97 ? 7.668 9.028 1.996 1.00 63.00 97 SER A O 1
ATOM 687 N N . ALA A 1 98 ? 8.852 10.851 2.489 1.00 70.75 98 ALA A N 1
ATOM 688 C CA . ALA A 1 98 ? 9.749 10.295 3.508 1.00 70.75 98 ALA A CA 1
ATOM 689 C C . ALA A 1 98 ? 9.118 9.565 4.722 1.00 70.75 98 ALA A C 1
ATOM 691 O O . ALA A 1 98 ? 9.823 9.355 5.704 1.00 70.75 98 ALA A O 1
ATOM 692 N N . ASN A 1 99 ? 7.828 9.215 4.714 1.00 91.88 99 ASN A N 1
ATOM 693 C CA . ASN A 1 99 ? 7.188 8.515 5.836 1.00 91.88 99 ASN A CA 1
ATOM 694 C C . ASN A 1 99 ? 6.684 7.104 5.481 1.00 91.88 99 ASN A C 1
ATOM 696 O O . ASN A 1 99 ? 5.871 6.574 6.229 1.00 91.88 99 ASN A O 1
ATOM 700 N N . ASN A 1 100 ? 7.088 6.501 4.358 1.00 94.88 100 ASN A N 1
ATOM 701 C CA . ASN A 1 100 ? 6.830 5.069 4.163 1.00 94.88 100 ASN A CA 1
ATOM 702 C C . ASN A 1 100 ? 7.589 4.250 5.215 1.00 94.88 100 ASN A C 1
ATOM 704 O O . ASN A 1 100 ? 8.718 4.588 5.568 1.00 94.88 100 ASN A O 1
ATOM 708 N N . GLU A 1 101 ? 6.967 3.176 5.686 1.00 94.88 101 GLU A N 1
ATOM 709 C CA . GLU A 1 101 ? 7.520 2.269 6.690 1.00 94.88 101 GLU A CA 1
ATOM 710 C C . GLU A 1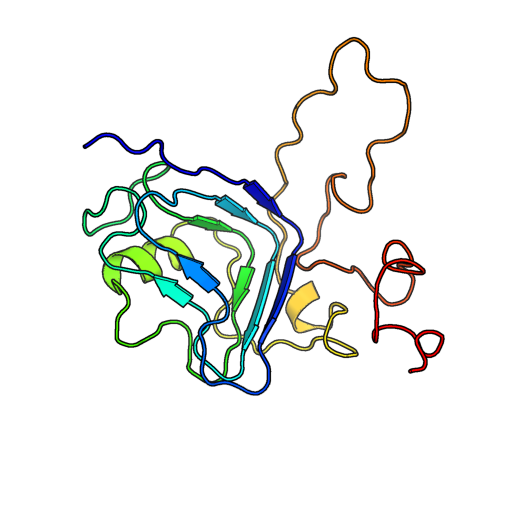 101 ? 7.572 0.857 6.101 1.00 94.88 101 GLU A C 1
ATOM 712 O O . GLU A 1 101 ? 6.591 0.387 5.528 1.00 94.88 101 GLU A O 1
ATOM 717 N N . THR A 1 102 ? 8.730 0.204 6.181 1.00 94.88 102 THR A N 1
ATOM 718 C CA . THR A 1 102 ? 8.975 -1.127 5.582 1.00 94.88 102 THR A CA 1
ATOM 719 C C . THR A 1 102 ? 9.730 -2.074 6.518 1.00 94.88 102 THR A C 1
ATOM 721 O O . THR A 1 102 ? 9.993 -3.221 6.159 1.00 94.88 102 THR A O 1
ATOM 724 N N . GLU A 1 103 ? 10.113 -1.589 7.700 1.00 92.69 103 GLU A N 1
ATOM 725 C CA . GLU A 1 103 ? 10.911 -2.294 8.700 1.00 92.69 103 GLU A CA 1
ATOM 726 C C . GLU A 1 103 ? 10.102 -2.595 9.973 1.00 92.69 103 GLU A C 1
ATOM 728 O O . GLU A 1 103 ? 10.393 -3.575 10.664 1.00 92.69 103 GLU A O 1
ATOM 733 N N . GLU A 1 104 ? 9.086 -1.787 10.295 1.00 94.88 104 GLU A N 1
ATOM 734 C CA . GLU A 1 104 ? 8.176 -2.039 11.417 1.00 94.88 104 GLU A CA 1
ATOM 735 C C . GLU A 1 104 ? 6.982 -2.910 10.992 1.00 94.88 104 GLU A C 1
ATOM 737 O O . GLU A 1 104 ? 6.238 -2.580 10.070 1.00 94.88 104 GLU A O 1
ATOM 742 N N . ALA A 1 105 ? 6.780 -4.021 11.709 1.00 96.94 105 ALA A N 1
ATOM 743 C CA . ALA A 1 105 ? 5.630 -4.893 11.503 1.00 96.94 105 ALA A CA 1
ATOM 744 C C . ALA A 1 105 ? 4.319 -4.179 11.864 1.00 96.94 105 ALA A C 1
ATOM 746 O O . ALA A 1 105 ? 4.243 -3.455 12.864 1.00 96.94 105 ALA A O 1
ATOM 747 N N . ASN A 1 106 ? 3.271 -4.435 11.084 1.00 96.56 106 ASN A N 1
ATOM 748 C CA . ASN A 1 106 ? 1.945 -3.904 11.342 1.00 96.56 106 ASN A CA 1
ATOM 749 C C . ASN A 1 106 ? 1.39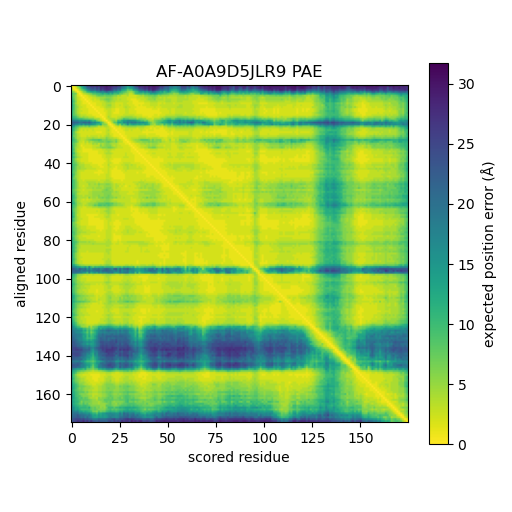9 -4.448 12.670 1.00 96.56 106 ASN A C 1
ATOM 751 O O . ASN A 1 106 ? 1.713 -5.551 13.123 1.00 96.56 106 ASN A O 1
ATOM 755 N N . THR A 1 107 ? 0.562 -3.649 13.317 1.00 97.12 107 THR A N 1
ATOM 756 C CA . THR A 1 107 ? -0.065 -3.982 14.598 1.00 97.12 107 THR A CA 1
ATOM 757 C C . THR A 1 107 ? -1.572 -3.791 14.545 1.00 97.12 107 THR A C 1
ATOM 759 O O . THR A 1 107 ? -2.187 -3.452 15.561 1.00 97.12 107 THR A O 1
ATOM 762 N N . LEU A 1 108 ? -2.162 -3.990 13.362 1.00 95.12 108 LEU A N 1
ATOM 763 C CA . LEU A 1 108 ? -3.582 -3.773 13.127 1.00 95.12 108 LEU A CA 1
ATOM 764 C C . LEU A 1 108 ? -4.430 -4.487 14.187 1.00 95.12 108 LEU A C 1
ATOM 766 O O . LEU A 1 108 ? -4.329 -5.694 14.410 1.00 95.12 108 LEU A O 1
ATOM 770 N N . VAL A 1 109 ? -5.300 -3.727 14.843 1.00 91.62 109 VAL A N 1
ATOM 771 C CA . VAL A 1 109 ? -6.246 -4.262 15.821 1.00 91.62 109 VAL A CA 1
ATOM 772 C C . VAL A 1 109 ? -7.477 -4.746 15.067 1.00 91.62 109 VAL A C 1
ATOM 774 O O . VAL A 1 109 ? -8.006 -4.046 14.204 1.00 91.62 109 VAL A O 1
ATOM 777 N N . ASN A 1 110 ? -7.922 -5.965 15.376 1.00 87.06 110 ASN A N 1
ATOM 778 C CA . ASN A 1 110 ? -9.001 -6.656 14.661 1.00 87.06 110 ASN A CA 1
ATOM 779 C C . ASN A 1 110 ? -8.774 -6.741 13.138 1.00 87.06 110 ASN A C 1
ATOM 781 O O . ASN A 1 110 ? -9.727 -6.889 12.386 1.00 87.06 110 ASN A O 1
ATOM 785 N N . GLY A 1 111 ? -7.520 -6.639 12.685 1.00 87.25 111 GLY A N 1
ATOM 786 C CA . GLY A 1 111 ? -7.143 -6.751 11.277 1.00 87.25 111 GLY A CA 1
ATOM 787 C C . GLY A 1 111 ? -7.356 -5.499 10.423 1.00 87.25 111 GLY A C 1
ATOM 788 O O . GLY A 1 111 ? -6.924 -5.506 9.281 1.00 87.25 111 GLY A O 1
ATOM 789 N N . PHE A 1 112 ? -7.966 -4.419 10.930 1.00 86.69 112 PHE A N 1
ATOM 790 C CA . PHE A 1 112 ? -8.197 -3.210 10.117 1.00 86.69 112 PHE A CA 1
ATOM 791 C C . PHE A 1 112 ? -8.109 -1.870 10.863 1.00 86.69 112 PHE A C 1
ATOM 793 O O . PHE A 1 112 ? -7.945 -0.833 10.217 1.00 86.69 112 PHE A O 1
ATOM 800 N N . PHE A 1 113 ? -8.161 -1.858 12.200 1.00 88.56 113 PHE A N 1
ATOM 801 C CA . PHE A 1 113 ? -7.941 -0.640 12.984 1.00 88.56 113 PHE A CA 1
ATOM 802 C C . PHE A 1 113 ? -6.453 -0.383 13.211 1.00 88.56 113 PHE A C 1
ATOM 804 O O . PHE A 1 113 ? -5.673 -1.312 13.408 1.00 88.56 113 PHE A O 1
ATOM 811 N N . ARG A 1 114 ? -6.067 0.888 13.321 1.00 91.81 114 ARG A N 1
ATOM 812 C CA . ARG A 1 114 ? -4.682 1.275 13.628 1.00 91.81 114 ARG A CA 1
ATOM 813 C C . ARG A 1 114 ? -4.239 0.821 15.019 1.00 91.81 114 ARG A C 1
ATOM 815 O O . ARG A 1 114 ? -4.834 1.216 16.032 1.00 91.81 114 ARG A O 1
ATOM 822 N N . GLY A 1 115 ? -3.137 0.081 15.069 1.00 94.12 115 GLY A N 1
ATOM 823 C CA . GLY A 1 115 ? -2.397 -0.233 16.281 1.00 94.12 115 GLY A CA 1
ATOM 824 C C . GLY A 1 115 ? -1.283 0.771 16.573 1.00 94.12 115 GLY A C 1
ATOM 825 O O . GLY A 1 115 ? -1.363 1.952 16.231 1.00 94.12 115 GLY A O 1
ATOM 826 N N . ARG A 1 116 ? -0.251 0.313 17.285 1.00 96.12 116 ARG A N 1
ATOM 827 C CA . ARG A 1 116 ? 0.899 1.136 17.685 1.00 96.12 116 ARG A CA 1
ATOM 828 C C . ARG A 1 116 ? 1.768 1.526 16.486 1.00 96.12 116 ARG A C 1
ATOM 830 O O . ARG A 1 116 ? 2.136 2.693 16.402 1.00 96.12 116 ARG A O 1
ATOM 837 N N . ALA A 1 117 ? 2.097 0.576 15.613 1.00 96.50 117 ALA A N 1
ATOM 838 C CA . ALA A 1 117 ? 2.966 0.796 14.458 1.00 96.50 117 ALA A CA 1
ATOM 839 C C . ALA A 1 117 ? 2.336 1.796 13.479 1.00 96.50 117 ALA A C 1
ATOM 841 O O . ALA A 1 117 ? 2.948 2.799 13.124 1.00 96.50 117 ALA A O 1
ATOM 842 N N . GLU A 1 118 ? 1.048 1.629 13.165 1.00 96.50 118 GLU A N 1
ATOM 843 C CA . GLU A 1 118 ? 0.320 2.521 12.254 1.00 96.50 118 GLU A CA 1
ATOM 844 C C . GLU A 1 118 ? 0.218 3.953 12.798 1.00 96.50 118 GLU A C 1
ATOM 846 O O . GLU A 1 118 ? 0.184 4.918 12.041 1.00 96.50 118 GLU A O 1
ATOM 851 N N . ARG A 1 119 ? 0.181 4.121 14.126 1.00 94.12 119 ARG A N 1
ATOM 852 C CA . ARG A 1 119 ? 0.215 5.444 14.776 1.00 94.12 119 ARG A CA 1
ATOM 853 C C . ARG A 1 119 ? 1.602 6.086 14.761 1.00 94.12 119 ARG A C 1
ATOM 855 O O . ARG A 1 119 ? 1.690 7.295 14.956 1.00 94.12 119 ARG A O 1
ATOM 862 N N . GLY A 1 120 ? 2.660 5.298 14.575 1.00 93.62 120 GLY A N 1
ATOM 863 C CA . GLY A 1 120 ? 4.032 5.784 14.434 1.00 93.62 120 GLY A CA 1
ATOM 864 C C . GLY A 1 120 ? 4.301 6.419 13.071 1.00 93.62 120 GLY A C 1
ATOM 865 O O . GLY A 1 120 ? 5.171 7.283 12.959 1.00 93.62 120 GLY A O 1
ATOM 866 N N . VAL A 1 121 ? 3.519 6.051 12.052 1.00 93.88 121 VAL A N 1
ATOM 867 C CA . VAL A 1 121 ? 3.682 6.571 10.696 1.00 93.88 121 VAL A CA 1
ATOM 868 C C . VAL A 1 121 ? 2.999 7.924 10.546 1.00 93.88 121 VAL A C 1
ATOM 870 O O . VAL A 1 121 ? 1.789 8.079 10.717 1.00 93.88 121 VAL A O 1
ATOM 873 N N . ARG A 1 122 ? 3.789 8.929 10.168 1.00 92.75 122 ARG A N 1
ATOM 874 C CA . ARG A 1 122 ? 3.287 10.275 9.896 1.00 92.75 122 ARG A CA 1
ATOM 875 C C . ARG A 1 122 ? 2.516 10.305 8.575 1.00 92.75 122 ARG A C 1
ATOM 877 O O . ARG A 1 122 ? 3.085 10.032 7.517 1.00 92.75 122 ARG A O 1
ATOM 884 N N . ALA A 1 123 ? 1.257 10.731 8.618 1.00 90.31 123 ALA A N 1
ATOM 885 C CA . ALA A 1 123 ? 0.446 10.913 7.420 1.00 90.31 123 ALA A CA 1
ATOM 886 C C . ALA A 1 123 ? 0.948 12.066 6.535 1.00 90.31 123 ALA A C 1
ATOM 888 O O . ALA A 1 123 ? 1.413 13.112 7.005 1.00 90.31 123 ALA A O 1
ATOM 889 N N . THR A 1 124 ? 0.828 11.867 5.229 1.00 88.06 124 THR A N 1
ATOM 890 C CA . THR A 1 124 ? 0.988 12.887 4.202 1.00 88.06 124 THR A CA 1
ATOM 891 C C . THR A 1 124 ? -0.325 13.670 4.084 1.00 88.06 124 THR A C 1
ATOM 893 O O . THR A 1 124 ? -1.375 13.065 3.871 1.00 88.06 124 THR A O 1
ATOM 896 N N . PRO A 1 125 ? -0.304 15.012 4.169 1.00 81.69 125 PRO A N 1
ATOM 897 C CA . PRO A 1 125 ? -1.498 15.815 3.937 1.00 81.69 125 PRO A CA 1
ATOM 898 C C . PRO A 1 125 ? -2.076 15.569 2.540 1.00 81.69 125 PRO A C 1
ATOM 900 O O . PRO A 1 125 ? -1.377 15.734 1.540 1.00 81.69 125 PRO A O 1
ATOM 903 N N . ILE A 1 126 ? -3.356 15.208 2.472 1.00 72.56 126 ILE A N 1
ATOM 904 C CA . ILE A 1 126 ? -4.056 15.027 1.199 1.00 72.56 126 ILE A CA 1
ATOM 905 C C . ILE A 1 126 ? -4.387 16.412 0.635 1.00 72.56 126 ILE A C 1
ATOM 907 O O . ILE A 1 126 ? -5.040 17.204 1.324 1.00 72.56 126 ILE A O 1
ATOM 911 N N . PRO A 1 127 ? -3.968 16.741 -0.600 1.00 64.75 127 PRO A N 1
ATOM 912 C CA . PRO A 1 127 ? -4.404 17.964 -1.253 1.00 64.75 127 PRO A CA 1
ATOM 913 C C . PRO A 1 127 ? -5.905 17.860 -1.542 1.00 64.75 127 PRO A C 1
ATOM 915 O O . PRO A 1 127 ? -6.313 17.182 -2.482 1.00 64.75 127 PRO A O 1
ATOM 918 N N . LEU A 1 128 ? -6.738 18.516 -0.735 1.00 58.25 128 LEU A N 1
ATOM 919 C CA . LEU A 1 128 ? -8.168 18.582 -1.019 1.00 58.25 128 LEU A CA 1
ATOM 920 C C . LEU A 1 128 ? -8.403 19.573 -2.163 1.00 58.25 128 LEU A C 1
ATOM 922 O O . LEU A 1 128 ? -7.956 20.725 -2.061 1.00 58.25 128 LEU A O 1
ATOM 926 N N . PRO A 1 129 ? -9.084 19.177 -3.256 1.00 55.38 129 PRO A N 1
ATOM 927 C CA . PRO A 1 129 ? -9.533 20.152 -4.232 1.00 55.38 129 PRO A CA 1
ATOM 928 C C . PRO A 1 129 ? -10.484 21.141 -3.537 1.00 55.38 129 PRO A C 1
ATOM 930 O O . PRO A 1 129 ? -11.249 20.744 -2.652 1.00 55.38 129 PRO A O 1
ATOM 933 N N . PRO A 1 130 ? -10.461 22.436 -3.903 1.00 56.50 130 PRO A N 1
ATOM 934 C CA . PRO A 1 130 ? -11.447 23.369 -3.384 1.00 56.50 130 PRO A CA 1
ATOM 935 C C . PRO A 1 130 ? -12.852 22.851 -3.734 1.00 56.50 130 PRO A C 1
ATOM 937 O O . PRO A 1 130 ? -13.054 22.383 -4.861 1.00 56.50 130 PRO A O 1
ATOM 940 N N . PRO A 1 131 ? -13.823 22.926 -2.805 1.00 60.00 131 PRO A N 1
ATOM 941 C CA . PRO A 1 131 ? -15.178 22.480 -3.088 1.00 60.00 131 PRO A CA 1
ATOM 942 C C . PRO A 1 131 ? -15.717 23.222 -4.323 1.00 60.00 131 PRO A C 1
ATOM 944 O O . PRO A 1 131 ? -15.434 24.417 -4.490 1.00 60.00 131 PRO A O 1
ATOM 947 N N . PRO A 1 132 ? -16.476 22.554 -5.214 1.00 64.62 132 PRO A N 1
ATOM 948 C CA . PRO A 1 132 ? -17.054 23.221 -6.372 1.00 64.62 132 PRO A CA 1
ATOM 949 C C . PRO A 1 132 ? -17.914 24.406 -5.917 1.00 64.62 132 PRO A C 1
ATOM 951 O O . PRO A 1 132 ? -18.560 24.345 -4.875 1.00 64.62 132 PRO A O 1
ATOM 954 N N . ALA A 1 133 ? -17.953 25.482 -6.709 1.00 72.38 133 ALA A N 1
ATOM 955 C CA . ALA A 1 133 ? -18.572 26.761 -6.324 1.00 72.38 133 ALA A CA 1
ATOM 956 C C . ALA A 1 133 ? -20.050 26.668 -5.880 1.00 72.38 133 ALA A C 1
ATOM 958 O O . ALA A 1 133 ? -20.549 27.579 -5.226 1.00 72.38 133 ALA A O 1
ATOM 959 N N . ASN A 1 134 ? -20.732 25.571 -6.225 1.00 75.19 134 ASN A N 1
ATOM 960 C CA . ASN A 1 134 ? -22.130 25.299 -5.893 1.00 75.19 134 ASN A CA 1
ATOM 961 C C . ASN A 1 134 ? -22.305 24.055 -5.003 1.00 75.19 134 ASN A C 1
ATOM 963 O O . ASN A 1 134 ? -23.409 23.514 -4.935 1.00 75.19 134 ASN A O 1
ATOM 967 N N . ALA A 1 135 ? -21.235 23.554 -4.376 1.00 60.41 135 ALA A N 1
ATOM 968 C CA . ALA A 1 135 ? -21.349 22.456 -3.428 1.00 60.41 135 ALA A CA 1
ATOM 969 C C . ALA A 1 135 ? -22.318 22.874 -2.309 1.00 60.41 135 ALA A C 1
ATOM 971 O O . ALA A 1 135 ? -22.159 23.968 -1.753 1.00 60.41 135 ALA A O 1
ATOM 972 N N . PRO A 1 136 ? -23.331 22.054 -1.971 1.00 59.25 136 PRO A N 1
ATOM 973 C CA . PRO A 1 136 ? -24.105 22.301 -0.765 1.00 59.25 136 PRO A CA 1
ATOM 974 C C . PRO A 1 136 ? -23.136 22.377 0.418 1.00 59.25 136 PRO A C 1
ATOM 976 O O . PRO A 1 136 ? -22.136 21.661 0.433 1.00 59.25 136 PRO A O 1
ATOM 979 N N . ALA A 1 137 ? -23.429 23.225 1.407 1.00 56.69 137 ALA A N 1
ATOM 980 C CA . ALA A 1 137 ? -22.681 23.301 2.662 1.00 56.69 137 ALA A CA 1
ATOM 981 C C . ALA A 1 137 ? -22.925 22.038 3.510 1.00 56.69 137 ALA A C 1
ATOM 983 O O . ALA A 1 137 ? -23.463 22.096 4.611 1.00 56.69 137 ALA A O 1
ATOM 984 N N . SER A 1 138 ? -22.600 20.877 2.955 1.00 53.69 138 SER A N 1
ATOM 985 C CA . SER A 1 138 ? -22.354 19.672 3.726 1.00 53.69 138 SER A CA 1
ATOM 986 C C . SER A 1 138 ? -20.901 19.777 4.182 1.00 53.69 138 SER A C 1
ATOM 988 O O . SER A 1 138 ? -20.064 20.210 3.380 1.00 53.69 138 SER A O 1
ATOM 990 N N . PRO A 1 139 ? -20.572 19.459 5.445 1.00 50.34 139 PRO A N 1
ATOM 991 C CA . PRO A 1 139 ? -19.170 19.275 5.794 1.00 50.34 139 PRO A CA 1
ATOM 992 C C . PRO A 1 139 ? -18.560 18.291 4.777 1.00 50.34 139 PRO A C 1
ATOM 994 O O . PRO A 1 139 ? -19.281 17.379 4.352 1.00 50.34 139 PRO A O 1
ATOM 997 N N . PRO A 1 140 ? -17.296 18.476 4.337 1.00 51.59 140 PRO A N 1
ATOM 998 C CA . PRO A 1 140 ? -16.616 17.414 3.601 1.00 51.59 140 PRO A CA 1
ATOM 999 C C . PRO A 1 140 ? -16.804 16.126 4.397 1.00 51.59 140 PRO A C 1
ATOM 1001 O O . PRO A 1 140 ? -16.836 16.189 5.630 1.00 51.59 140 PRO A O 1
ATOM 1004 N N . ASP A 1 141 ? -16.993 14.996 3.721 1.00 51.69 141 ASP A N 1
ATOM 1005 C CA . ASP A 1 141 ? -17.064 13.722 4.422 1.00 51.69 141 ASP A CA 1
ATOM 1006 C C . ASP A 1 141 ? -15.715 13.513 5.111 1.00 51.69 141 ASP A C 1
ATOM 1008 O O . ASP A 1 141 ? -14.737 13.091 4.499 1.00 51.69 141 ASP A O 1
ATOM 1012 N N . THR A 1 142 ? -15.616 13.914 6.379 1.00 51.88 142 THR A N 1
ATOM 1013 C CA . THR A 1 142 ? -14.351 13.910 7.104 1.00 51.88 142 THR A CA 1
ATOM 1014 C C . THR A 1 142 ? -13.863 12.492 7.351 1.00 51.88 142 THR A C 1
ATOM 1016 O O . THR A 1 142 ? -12.709 12.335 7.719 1.00 51.88 142 THR A O 1
ATOM 1019 N N . ALA A 1 143 ? -14.714 11.479 7.146 1.00 52.06 143 ALA A N 1
ATOM 1020 C CA . ALA A 1 143 ? -14.340 10.078 7.264 1.00 52.06 143 ALA A CA 1
ATOM 1021 C C . ALA A 1 143 ? -13.520 9.576 6.062 1.00 52.06 143 ALA A C 1
ATOM 1023 O O . ALA A 1 143 ? -12.721 8.664 6.235 1.00 52.06 143 ALA A O 1
ATOM 1024 N N . LEU A 1 144 ? -13.677 10.173 4.872 1.00 55.03 144 LEU A N 1
ATOM 1025 C CA . LEU A 1 144 ? -12.990 9.740 3.640 1.00 55.03 144 LEU A CA 1
ATOM 1026 C C . LEU A 1 144 ? -12.147 10.842 2.977 1.00 55.03 144 LEU A C 1
ATOM 1028 O O . LEU A 1 144 ? -11.147 10.551 2.326 1.00 55.03 144 LEU A O 1
ATOM 1032 N N . GLU A 1 145 ? -12.524 12.110 3.142 1.00 53.78 145 GLU A N 1
ATOM 1033 C CA . GLU A 1 145 ? -11.982 13.247 2.387 1.00 53.78 145 GLU A CA 1
ATOM 1034 C C . GLU A 1 145 ? -11.496 14.402 3.280 1.00 53.78 145 GLU A C 1
ATOM 1036 O O . GLU A 1 145 ? -11.130 15.462 2.783 1.00 53.78 145 GLU A O 1
ATOM 1041 N N . GLY A 1 146 ? -11.494 14.267 4.607 1.00 55.44 146 GLY A N 1
ATOM 1042 C CA . GLY A 1 146 ? -11.173 15.385 5.499 1.00 55.44 146 GLY A CA 1
ATOM 1043 C C . GLY A 1 146 ? -9.798 15.298 6.132 1.00 55.44 146 GLY A C 1
ATOM 1044 O O . GLY A 1 146 ? -9.710 14.766 7.222 1.00 55.44 146 GLY A O 1
ATOM 1045 N N . GLY A 1 147 ? -8.760 15.888 5.524 1.00 59.22 147 GLY A N 1
ATOM 1046 C CA . GLY A 1 147 ? -7.522 16.315 6.210 1.00 59.22 147 GLY A CA 1
ATOM 1047 C C . GLY A 1 147 ? -6.950 15.346 7.253 1.00 59.22 147 GLY A C 1
ATOM 1048 O O . GLY A 1 147 ? -6.477 15.798 8.295 1.00 59.22 147 GLY A O 1
ATOM 1049 N N . LEU A 1 148 ? -7.048 14.041 6.989 1.00 71.75 148 LEU A N 1
ATOM 1050 C CA . LEU A 1 148 ? -6.748 12.999 7.958 1.00 71.75 148 LEU A CA 1
ATOM 1051 C C . LEU A 1 148 ? -5.255 13.047 8.293 1.00 71.75 148 LEU A C 1
ATOM 1053 O O . LEU A 1 148 ? -4.402 13.080 7.405 1.00 71.75 148 LEU A O 1
ATOM 1057 N N . ASP A 1 149 ? -4.935 13.070 9.583 1.00 82.75 149 ASP A N 1
ATOM 1058 C CA . ASP A 1 149 ? -3.563 13.083 10.098 1.00 82.75 149 ASP A CA 1
ATOM 1059 C C . ASP A 1 149 ? -3.045 11.668 10.399 1.00 82.75 149 ASP A C 1
ATOM 1061 O O . ASP A 1 149 ? -2.059 11.481 11.118 1.00 82.75 149 ASP A O 1
ATOM 1065 N N . TYR A 1 150 ? -3.686 10.664 9.798 1.00 88.25 150 TYR A N 1
ATOM 1066 C CA . TYR A 1 150 ? -3.374 9.259 9.978 1.00 88.25 150 TYR A CA 1
ATOM 1067 C C . TYR A 1 150 ? -3.300 8.444 8.689 1.00 88.25 150 TYR A C 1
ATOM 1069 O O . TYR A 1 150 ? -3.887 8.806 7.672 1.00 88.25 150 TYR A O 1
ATOM 1077 N N . ILE A 1 151 ? -2.605 7.304 8.779 1.00 92.88 151 ILE A N 1
ATOM 1078 C CA . ILE A 1 151 ? -2.575 6.250 7.758 1.00 92.88 151 ILE A CA 1
ATOM 1079 C C . ILE A 1 151 ? -3.601 5.152 8.049 1.00 92.88 151 ILE A C 1
ATOM 1081 O O . ILE A 1 151 ? -3.893 4.891 9.213 1.00 92.88 151 ILE A O 1
ATOM 1085 N N . GLY A 1 152 ? -4.107 4.476 7.022 1.00 92.38 152 GLY A N 1
ATOM 1086 C CA . GLY A 1 152 ? -5.120 3.429 7.158 1.00 92.38 152 GLY A CA 1
ATOM 1087 C C . GLY A 1 152 ? -6.547 3.933 6.936 1.00 92.38 152 GLY A C 1
ATOM 1088 O O . GLY A 1 152 ? -6.807 5.137 6.952 1.00 92.38 152 GLY A O 1
ATOM 1089 N N . ALA A 1 153 ? -7.466 2.989 6.721 1.00 89.50 153 ALA A N 1
ATOM 1090 C CA . ALA A 1 153 ? -8.869 3.269 6.406 1.00 89.50 153 ALA A CA 1
ATOM 1091 C C . ALA A 1 153 ? -9.732 3.617 7.626 1.00 89.50 153 ALA A C 1
ATOM 1093 O O . ALA A 1 153 ? -10.701 4.358 7.503 1.00 89.50 153 ALA A O 1
ATOM 1094 N N . VAL A 1 154 ? -9.411 3.070 8.801 1.00 87.88 154 VAL A N 1
ATOM 1095 C CA . VAL A 1 154 ? -10.219 3.270 10.011 1.00 87.88 154 VAL A CA 1
ATOM 1096 C C . VAL A 1 154 ? -9.328 3.709 11.157 1.00 87.88 154 VAL A C 1
ATOM 1098 O O . VAL A 1 154 ? -8.363 3.025 11.505 1.00 87.88 154 VAL A O 1
ATOM 1101 N N . GLU A 1 155 ? -9.647 4.849 11.763 1.00 86.19 155 GLU A N 1
ATOM 1102 C CA . GLU A 1 155 ? -8.793 5.491 12.745 1.00 86.19 155 GLU A CA 1
ATOM 1103 C C . GLU A 1 155 ? -8.646 4.635 14.007 1.00 86.19 155 GLU A C 1
ATOM 1105 O O . GLU A 1 155 ? -7.535 4.455 14.526 1.00 86.19 155 GLU A O 1
ATOM 1110 N N . ASN A 1 156 ? -9.779 4.176 14.541 1.00 86.62 156 ASN A N 1
ATOM 1111 C CA . ASN A 1 156 ? -9.891 3.415 15.779 1.00 86.62 156 ASN A CA 1
ATOM 1112 C C . ASN A 1 156 ? -11.308 2.827 15.954 1.00 86.62 156 ASN A C 1
ATOM 1114 O O . ASN A 1 156 ? -12.190 3.037 15.130 1.00 86.62 156 ASN A O 1
ATOM 1118 N N . ALA A 1 157 ? -11.537 2.122 17.066 1.00 84.50 157 ALA A N 1
ATOM 1119 C CA . ALA A 1 157 ? -12.808 1.458 17.376 1.00 84.50 157 ALA A CA 1
ATOM 1120 C C . ALA A 1 157 ? -14.015 2.399 17.601 1.00 84.50 157 ALA A C 1
ATOM 1122 O O . ALA A 1 157 ? -15.134 1.914 17.743 1.00 84.50 157 ALA A O 1
ATOM 1123 N N . SER A 1 158 ? -13.805 3.716 17.679 1.00 85.75 158 SER A N 1
ATOM 1124 C CA . SER A 1 158 ? -14.888 4.708 17.766 1.00 85.75 158 SER A CA 1
ATOM 1125 C C . SER A 1 158 ? -15.451 5.078 16.392 1.00 85.75 158 SER A C 1
ATOM 1127 O O . SER A 1 158 ? -16.533 5.662 16.322 1.00 85.75 158 SER A O 1
ATOM 1129 N N . ASP A 1 159 ? -14.739 4.752 15.310 1.00 82.19 159 ASP A N 1
ATOM 1130 C CA . ASP A 1 159 ? -15.207 5.000 13.952 1.00 82.19 159 ASP A CA 1
ATOM 1131 C C . ASP A 1 159 ? -16.293 4.002 13.576 1.00 82.19 159 ASP A C 1
ATOM 1133 O O . ASP A 1 159 ? -16.129 2.791 13.724 1.00 82.19 159 ASP A O 1
ATOM 1137 N N . THR A 1 160 ? -17.387 4.527 13.033 1.00 83.50 160 THR A N 1
ATOM 1138 C CA . THR A 1 160 ? -18.579 3.750 12.665 1.00 83.50 160 THR A CA 1
ATOM 1139 C C . THR A 1 160 ? -19.024 3.996 11.224 1.00 83.50 160 THR A C 1
ATOM 1141 O O . THR A 1 160 ? -20.059 3.496 10.803 1.00 83.50 160 THR A O 1
ATOM 1144 N N . TRP A 1 161 ? -18.245 4.741 10.432 1.00 79.75 161 TRP A N 1
ATOM 1145 C CA . TRP A 1 161 ? -18.604 5.094 9.053 1.00 79.75 161 TRP A CA 1
ATOM 1146 C C . TRP A 1 161 ? -18.753 3.870 8.141 1.00 79.75 161 TRP A C 1
ATOM 1148 O O . TRP A 1 161 ? -19.498 3.923 7.169 1.00 79.75 161 TRP A O 1
ATOM 1158 N N . TRP A 1 162 ? -18.068 2.771 8.469 1.00 79.12 162 TRP A N 1
ATOM 1159 C CA . TRP A 1 162 ? -18.107 1.485 7.772 1.00 79.12 162 TRP A CA 1
ATOM 1160 C C . TRP A 1 162 ? -19.314 0.615 8.162 1.00 79.12 162 TRP A C 1
ATOM 1162 O O . TRP A 1 162 ? -19.547 -0.430 7.552 1.00 79.12 162 TRP A O 1
ATOM 1172 N N . GLN A 1 163 ? -20.096 1.036 9.159 1.00 81.19 163 GLN A N 1
ATOM 1173 C CA . GLN A 1 163 ? -21.189 0.234 9.686 1.00 81.19 163 GLN A CA 1
ATOM 1174 C C . GLN A 1 163 ? -22.411 0.202 8.766 1.00 81.19 163 GLN A C 1
ATOM 1176 O O . GLN A 1 163 ? -22.768 1.200 8.136 1.00 81.19 163 GLN A O 1
ATOM 1181 N N . GLY A 1 164 ? -23.076 -0.952 8.701 1.00 81.56 164 GLY A N 1
ATOM 1182 C CA . GLY A 1 164 ? -24.340 -1.139 7.972 1.00 81.56 164 GLY A CA 1
ATOM 1183 C C . GLY A 1 164 ? -24.248 -1.218 6.441 1.00 81.56 164 GLY A C 1
ATOM 1184 O O . GLY A 1 164 ? -25.279 -1.367 5.782 1.00 81.56 164 GLY A O 1
ATOM 1185 N N . TRP A 1 165 ? -23.050 -1.132 5.861 1.00 80.62 165 TRP A N 1
ATOM 1186 C CA . TRP A 1 165 ? -22.820 -1.383 4.428 1.00 80.62 165 TRP A CA 1
ATOM 1187 C C . TRP A 1 165 ? -21.604 -2.271 4.144 1.00 80.62 165 TRP A C 1
ATOM 1189 O O . TRP A 1 165 ? -21.437 -2.724 3.010 1.00 80.62 165 TRP A O 1
ATOM 1199 N N . THR A 1 166 ? -20.767 -2.530 5.150 1.00 82.44 166 THR A N 1
ATOM 1200 C CA . THR A 1 166 ? -19.752 -3.583 5.076 1.00 82.44 166 THR A CA 1
ATOM 1201 C C . THR A 1 166 ? -20.365 -4.943 5.413 1.00 82.44 166 THR A C 1
ATOM 1203 O O . THR A 1 166 ? -21.514 -5.029 5.840 1.00 82.44 166 THR A O 1
ATOM 1206 N N . TYR A 1 167 ? -19.629 -6.017 5.127 1.00 82.19 167 TYR A N 1
ATOM 1207 C CA . TYR A 1 167 ? -20.046 -7.386 5.412 1.00 82.19 167 TYR A CA 1
ATOM 1208 C C . TYR A 1 167 ? -18.916 -8.130 6.115 1.00 82.19 167 TYR A C 1
ATOM 1210 O O . TYR A 1 167 ? -17.765 -8.053 5.679 1.00 82.19 167 TYR A O 1
ATOM 1218 N N . GLY A 1 168 ? -19.248 -8.872 7.170 1.00 77.31 168 GLY A N 1
ATOM 1219 C CA . GLY A 1 168 ? -18.301 -9.696 7.920 1.00 77.31 168 GLY A CA 1
ATOM 1220 C C . GLY A 1 168 ? -17.333 -8.896 8.797 1.00 77.31 168 GLY A C 1
ATOM 1221 O O . GLY A 1 168 ? -16.349 -9.461 9.272 1.00 77.31 168 GLY A O 1
ATOM 1222 N N . LEU A 1 169 ? -17.592 -7.599 9.006 1.00 76.88 169 LEU A N 1
ATOM 1223 C CA . LEU A 1 169 ? -16.800 -6.742 9.899 1.00 76.88 169 LEU A CA 1
ATOM 1224 C C . LEU A 1 169 ? -17.510 -6.488 11.230 1.00 76.88 169 LEU A C 1
ATOM 1226 O O . LEU A 1 169 ? -16.849 -6.226 12.238 1.00 76.88 169 LEU A O 1
ATOM 1230 N N . GLU A 1 170 ? -18.838 -6.600 11.265 1.00 76.12 170 GLU A N 1
ATOM 1231 C CA . GLU A 1 170 ? -19.611 -6.526 12.497 1.00 76.12 170 GLU A CA 1
ATOM 1232 C C . GLU A 1 170 ? -20.127 -7.893 12.935 1.00 76.12 170 GLU A C 1
ATOM 1234 O O . GLU A 1 170 ? -20.486 -8.744 12.128 1.00 76.12 170 GLU A O 1
ATOM 1239 N N . ASN A 1 171 ? -20.311 -8.055 14.248 1.00 67.88 171 ASN A N 1
ATOM 1240 C CA . ASN A 1 171 ? -21.061 -9.191 14.794 1.00 67.88 171 ASN A CA 1
ATOM 1241 C C . ASN A 1 171 ? -22.526 -9.224 14.305 1.00 67.88 171 ASN A C 1
ATOM 1243 O O . ASN A 1 171 ? -23.186 -10.252 14.441 1.00 67.88 171 ASN A O 1
ATOM 1247 N N . SER A 1 172 ? -23.040 -8.095 13.795 1.00 64.81 172 SER A N 1
ATOM 1248 C CA . SER A 1 172 ? -24.357 -7.953 13.160 1.00 64.81 172 SER A CA 1
ATOM 1249 C C . SER A 1 172 ? -24.465 -8.708 11.838 1.00 64.81 172 SER A C 1
ATOM 1251 O O . SER A 1 172 ? -25.571 -9.064 11.430 1.00 64.81 172 SER A O 1
ATOM 1253 N N . ASP A 1 173 ? -23.333 -8.918 11.165 1.00 68.06 173 ASP A N 1
ATOM 1254 C CA . ASP A 1 173 ? -23.259 -9.449 9.810 1.00 68.06 173 ASP A CA 1
ATOM 1255 C C . ASP A 1 173 ? -23.244 -10.983 9.874 1.00 68.06 173 ASP A C 1
ATOM 1257 O O . ASP A 1 173 ? -22.235 -11.632 9.609 1.00 68.06 173 ASP A O 1
ATOM 1261 N N . SER A 1 174 ? -24.347 -11.584 10.327 1.00 59.25 174 SER A N 1
ATOM 1262 C CA . SER A 1 174 ? -24.495 -13.043 10.345 1.00 59.25 174 SER A CA 1
ATOM 1263 C C . SER A 1 174 ? -24.941 -13.574 8.979 1.00 59.25 174 SER A C 1
ATOM 1265 O O . SER A 1 174 ? -25.878 -13.018 8.400 1.00 59.25 174 SER A O 1
ATOM 1267 N N . GLU A 1 175 ? -24.312 -14.665 8.524 1.00 58.78 175 GLU A N 1
ATOM 1268 C CA . GLU A 1 175 ? -24.732 -15.487 7.370 1.00 58.78 175 GLU A CA 1
ATOM 1269 C C . GLU A 1 175 ? -26.193 -15.968 7.446 1.00 58.78 175 GLU A C 1
ATOM 1271 O O . GLU A 1 175 ? -26.661 -16.320 8.558 1.00 58.78 175 GLU A O 1
#

Radius of gyration: 16.96 Å; Cα contacts (8 Å, |Δi|>4): 401; chains: 1; bounding box: 40×44×47 Å

Foldseek 3Di:
DDDAADEAEAAAAEFEAPDDQDESDEAAARYQYEYFQAETEYQHAPYEAACRAFVNDQADDHSSHYAYEQYEGAYNNAHYDPRHSPRHSCCRQPVHYNQYHRPDHADADVRFEHDDVQVVGFGDFDPQDDPPPPDPPDPPPCLRRNRDRTGGNHHHPVDCPCPPPDAPSDPVRDD

pLDDT: mean 84.04, std 13.73, range [41.03, 97.5]

Mean predicted aligned error: 7.25 Å